Protein AF-A0A419JV22-F1 (afdb_monomer)

Mean predicted aligned error: 10.59 Å

Foldseek 3Di:
DDDPDDPDDPPPDDPPPDPCFAQCVDPPDHPVNSVLCVVLVNGTPVSVVPDDPVSSPD

Sequence (58 aa):
MKALTVEEKGEEKSEVKKKYEFLEDLPGIGPATAQKLRELGFHTVESLAMATARELEP

Secondary structure (DSSP, 8-state):
---------------------SGGGSTT--HHHHHHHHHTT--SHHHHHH--GGGG--

Radius of gyration: 15.06 Å; Cα contacts (8 Å, |Δi|>4): 26; chains: 1; bounding box: 38×38×27 Å

Nearest PDB structures (foldseek):
  4fs1-assembly1_A  TM=8.488E-01  e=5.622E-01  Homo sapiens
  2zj8-assembly1_A  TM=8.982E-01  e=7.368E-01  Pyrococcus furiosus
  8rdj-assembly1_A  TM=6.021E-01  e=2.489E+00  Sinapis alba
  3gfk-assembly1_B  TM=5.577E-01  e=3.734E+00  Bacillus subtilis
  7khc-assembly1_A  TM=4.913E-01  e=3.262E+00  Escherichia coli K-12

pLDDT: mean 78.99, std 17.7, range [44.28, 94.56]

Structure (mmCIF, N/CA/C/O backbone):
data_AF-A0A419JV22-F1
#
_entry.id   AF-A0A419JV22-F1
#
loop_
_atom_site.group_PDB
_atom_site.id
_atom_site.type_symbol
_atom_site.label_atom_id
_atom_site.label_alt_id
_atom_site.label_comp_id
_atom_site.label_asym_id
_atom_site.label_entity_id
_atom_site.label_seq_id
_atom_site.pdbx_PDB_ins_code
_atom_site.Cartn_x
_atom_site.Cartn_y
_atom_site.Cartn_z
_atom_site.occupancy
_atom_site.B_iso_or_equiv
_atom_site.auth_seq_id
_atom_site.auth_comp_id
_atom_site.auth_asym_id
_atom_site.auth_atom_id
_atom_site.pdbx_PDB_model_num
ATOM 1 N N . MET A 1 1 ? -28.182 -28.864 7.347 1.00 48.31 1 MET A N 1
ATOM 2 C CA . MET A 1 1 ? -27.703 -27.644 8.030 1.00 48.31 1 MET A CA 1
ATOM 3 C C . MET A 1 1 ? -26.310 -27.337 7.503 1.00 48.31 1 MET A C 1
ATOM 5 O O . MET A 1 1 ? -25.410 -28.128 7.741 1.00 48.31 1 MET A O 1
ATOM 9 N N . LYS A 1 2 ? -26.132 -26.263 6.732 1.00 46.84 2 LYS A N 1
ATOM 10 C CA . LYS A 1 2 ? -24.804 -25.733 6.403 1.00 46.84 2 LYS A CA 1
ATOM 11 C C . LYS A 1 2 ? -24.908 -24.220 6.536 1.00 46.84 2 LYS A C 1
ATOM 13 O O . LYS A 1 2 ? -25.479 -23.560 5.676 1.00 46.84 2 LYS A O 1
ATOM 18 N N . ALA A 1 3 ? -24.481 -23.717 7.687 1.00 47.44 3 ALA A N 1
ATOM 19 C CA . ALA A 1 3 ? -24.263 -22.298 7.883 1.00 47.44 3 ALA A CA 1
ATOM 20 C C . ALA A 1 3 ? -22.978 -21.954 7.127 1.00 47.44 3 ALA A C 1
ATOM 22 O 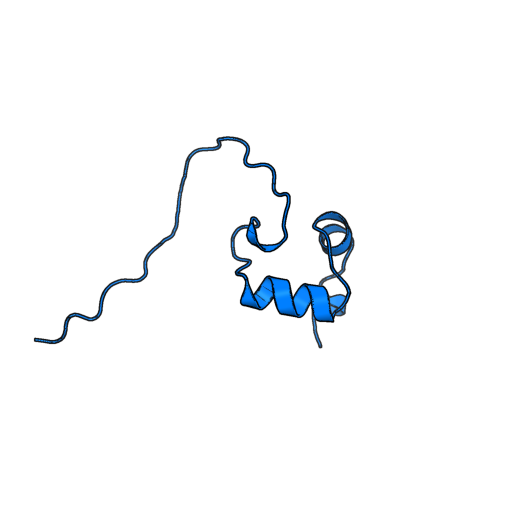O . ALA A 1 3 ? -21.909 -22.439 7.494 1.00 47.44 3 ALA A O 1
ATOM 23 N N . LEU A 1 4 ? -23.096 -21.196 6.039 1.00 49.94 4 LEU A N 1
ATOM 24 C CA . LEU A 1 4 ? -21.960 -20.476 5.483 1.00 49.94 4 LEU A CA 1
ATOM 25 C C . LEU A 1 4 ? -22.078 -19.058 6.031 1.00 49.94 4 LEU A C 1
ATOM 27 O O . LEU A 1 4 ? -22.959 -18.290 5.652 1.00 49.94 4 LEU A O 1
ATOM 31 N N . THR A 1 5 ? -21.265 -18.800 7.043 1.00 50.28 5 THR A N 1
ATOM 32 C CA . THR A 1 5 ? -21.113 -17.519 7.715 1.00 50.28 5 THR A CA 1
ATOM 33 C C . THR A 1 5 ? -20.628 -16.469 6.726 1.00 50.28 5 THR A C 1
ATOM 35 O O . THR A 1 5 ? -19.528 -16.556 6.195 1.00 50.28 5 THR A O 1
ATOM 38 N N . VAL A 1 6 ? -21.523 -15.513 6.502 1.00 55.59 6 VAL A N 1
ATOM 39 C CA . VAL A 1 6 ? -21.314 -14.119 6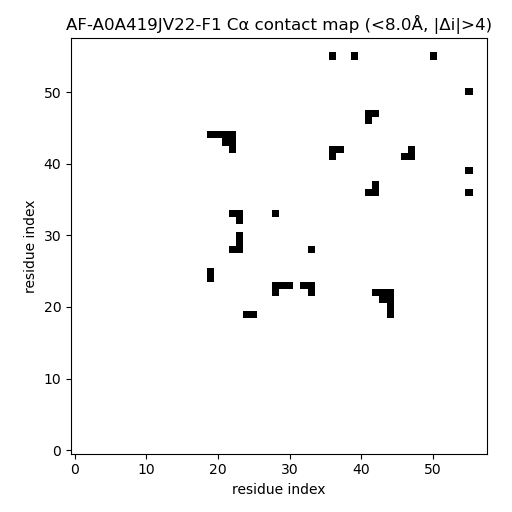.110 1.00 55.59 6 VAL A CA 1
ATOM 40 C C . VAL A 1 6 ? -19.931 -13.560 6.466 1.00 55.59 6 VAL A C 1
ATOM 42 O O . VAL A 1 6 ? -19.567 -13.473 7.635 1.00 55.59 6 VAL A O 1
ATOM 45 N N . GLU A 1 7 ? -19.217 -13.090 5.446 1.00 52.25 7 GLU A N 1
ATOM 46 C CA . GLU A 1 7 ? -18.091 -12.160 5.575 1.00 52.25 7 GLU A CA 1
ATOM 47 C C . GLU A 1 7 ? -18.457 -10.854 4.858 1.00 52.25 7 GLU A C 1
ATOM 49 O O . GLU A 1 7 ? -17.817 -10.424 3.903 1.00 52.25 7 GLU A O 1
ATOM 54 N N . GLU A 1 8 ? -19.546 -10.227 5.304 1.00 62.06 8 GLU A N 1
ATOM 55 C CA . GLU A 1 8 ? -19.755 -8.801 5.074 1.00 62.06 8 GLU A CA 1
ATOM 56 C C . GLU A 1 8 ? -19.03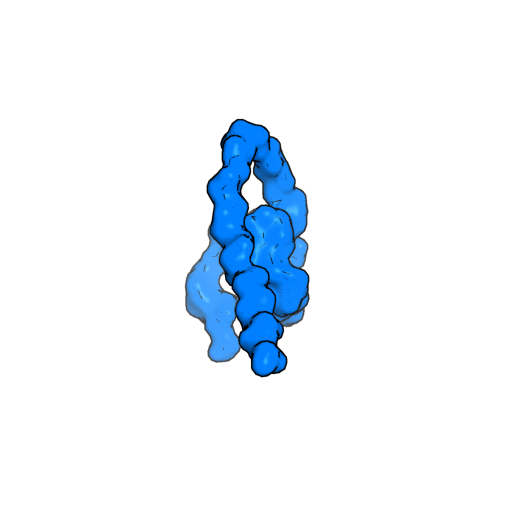4 -8.036 6.181 1.00 62.06 8 GLU A C 1
ATOM 58 O O . GLU A 1 8 ? -19.408 -8.102 7.354 1.00 62.06 8 GLU A O 1
ATOM 63 N N . LYS A 1 9 ? -18.000 -7.283 5.809 1.00 44.28 9 LYS A N 1
ATOM 64 C CA . LYS A 1 9 ? -17.483 -6.207 6.654 1.00 44.28 9 LYS A CA 1
ATOM 65 C C . LYS A 1 9 ? -17.117 -4.997 5.803 1.00 44.28 9 LYS A C 1
ATOM 67 O O . LYS A 1 9 ? -15.969 -4.565 5.749 1.00 44.28 9 LYS A O 1
ATOM 72 N N . GLY A 1 10 ? -18.130 -4.450 5.133 1.00 50.66 10 GLY A N 1
ATOM 73 C CA . GLY A 1 10 ? -18.141 -3.043 4.751 1.00 50.66 10 GLY A CA 1
ATOM 74 C C . GLY A 1 10 ? -18.240 -2.211 6.026 1.00 50.66 10 GLY A C 1
ATOM 75 O O . GLY A 1 10 ? -19.327 -1.965 6.537 1.00 50.66 10 GLY A O 1
ATOM 76 N N . GLU A 1 11 ? -17.096 -1.854 6.607 1.00 51.78 11 GLU A N 1
ATOM 77 C CA . GLU A 1 11 ? -17.044 -0.942 7.749 1.00 51.78 11 GLU A CA 1
ATOM 78 C C . GLU A 1 11 ? -17.223 0.500 7.253 1.00 51.78 11 GLU A C 1
ATOM 80 O O . GLU A 1 11 ? -16.270 1.259 7.099 1.00 51.78 11 GLU A O 1
ATOM 85 N N . GLU A 1 12 ? -18.481 0.889 7.049 1.00 55.66 12 GLU A N 1
ATOM 86 C CA . GLU A 1 12 ? -18.923 2.269 7.248 1.00 55.66 12 GLU A CA 1
ATOM 87 C C . GLU A 1 12 ? -18.711 2.601 8.735 1.00 55.66 12 GLU A C 1
ATOM 89 O O . GLU A 1 12 ? -19.530 2.305 9.605 1.00 55.66 12 GLU A O 1
ATOM 94 N N . LYS A 1 13 ? -17.538 3.144 9.066 1.00 52.19 13 LYS A N 1
ATOM 95 C CA . LYS A 1 13 ? -17.227 3.639 10.408 1.00 52.19 13 LYS A CA 1
ATOM 96 C C . LYS A 1 13 ? -16.747 5.070 10.301 1.00 52.19 13 LYS A C 1
ATOM 98 O O . LYS A 1 13 ? -15.603 5.311 9.935 1.00 52.19 13 LYS A O 1
ATOM 103 N N . SER A 1 14 ? -17.662 5.978 10.641 1.00 49.78 14 SER A N 1
ATOM 104 C CA . SER 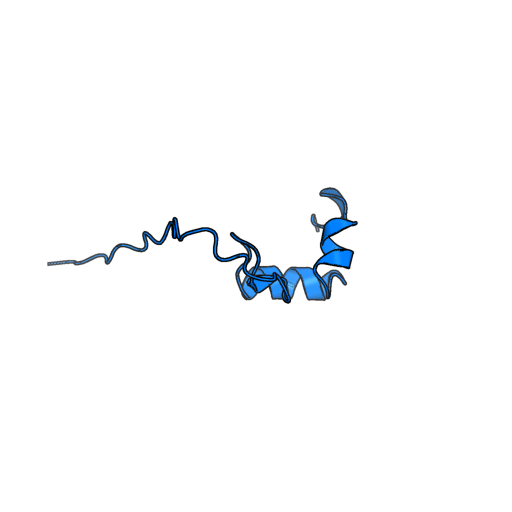A 1 14 ? -17.431 7.217 11.390 1.00 49.78 14 SER A CA 1
ATOM 105 C C . SER A 1 14 ? -16.016 7.789 11.266 1.00 49.78 14 SER A C 1
ATOM 107 O O . SER A 1 14 ? -15.087 7.227 11.851 1.00 49.78 14 SER A O 1
ATOM 109 N N . GLU A 1 15 ? -15.897 8.925 10.574 1.00 60.72 15 GLU A N 1
ATOM 110 C CA . GLU A 1 15 ? -14.703 9.757 10.362 1.00 60.72 15 GLU A CA 1
ATOM 111 C C . GLU A 1 15 ? -14.046 10.245 11.674 1.00 60.72 15 GLU A C 1
ATOM 113 O O . GLU A 1 15 ? -13.864 11.433 11.929 1.00 60.72 15 GLU A O 1
ATOM 118 N N . VAL A 1 16 ? -13.626 9.332 12.541 1.00 60.09 16 VAL A N 1
ATOM 119 C CA . VAL A 1 16 ? -12.471 9.577 13.391 1.00 60.09 16 VAL A CA 1
ATOM 120 C C . VAL A 1 16 ? -11.312 9.553 12.411 1.00 60.09 16 VAL A C 1
ATOM 122 O O . VAL A 1 16 ? -11.094 8.520 11.784 1.00 60.09 16 VAL A O 1
ATOM 125 N N . LYS A 1 17 ? -10.627 10.685 12.211 1.00 66.44 17 LYS A N 1
ATOM 126 C CA . LYS A 1 17 ? -9.448 10.796 11.338 1.00 66.44 17 LYS A CA 1
ATOM 127 C C . LYS A 1 17 ? -8.395 9.766 11.763 1.00 66.44 17 LYS A C 1
ATOM 129 O O . LYS A 1 17 ? -7.511 10.077 12.560 1.00 66.44 17 LYS A O 1
ATOM 134 N N . LYS A 1 18 ? -8.513 8.526 11.288 1.00 71.44 18 LYS A N 1
ATOM 135 C CA . LYS A 1 18 ? -7.500 7.500 11.484 1.00 71.44 18 LYS A CA 1
ATOM 136 C C . LYS A 1 18 ? -6.287 7.978 10.713 1.00 71.44 18 LYS A C 1
ATOM 138 O O . LYS A 1 18 ? -6.374 8.277 9.523 1.00 71.44 18 LYS A O 1
ATOM 143 N N . LYS A 1 19 ? -5.181 8.139 11.429 1.00 80.00 19 LYS A N 1
ATOM 144 C CA . LYS A 1 19 ? -3.892 8.328 10.785 1.00 80.00 19 LYS A CA 1
ATOM 145 C C . LYS A 1 19 ? -3.567 6.999 10.120 1.00 80.00 19 LYS A C 1
ATOM 147 O O . LYS A 1 19 ? -3.555 5.978 10.795 1.00 80.00 19 LYS A O 1
ATOM 152 N N . TYR A 1 20 ? -3.397 7.026 8.807 1.00 88.44 20 TYR A N 1
ATOM 153 C CA . TYR A 1 20 ? -2.881 5.889 8.065 1.00 88.44 20 TYR A CA 1
ATOM 154 C C . TYR A 1 20 ? -1.367 5.896 8.256 1.00 88.44 20 TYR A C 1
ATOM 156 O O . TYR A 1 20 ? -0.676 6.684 7.614 1.00 88.44 20 TYR A O 1
ATOM 164 N N . GLU A 1 21 ? -0.879 5.112 9.214 1.00 88.12 21 GLU A N 1
ATOM 165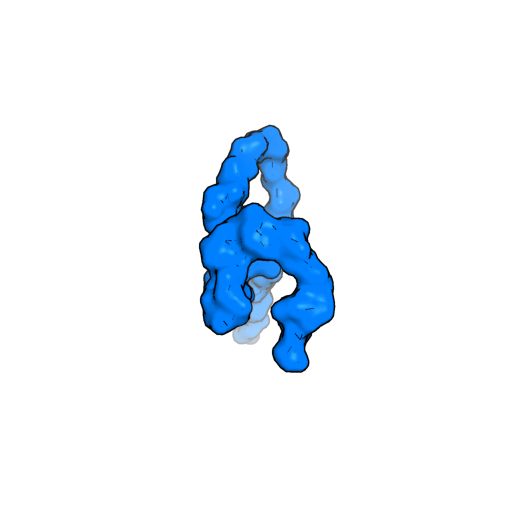 C CA . GLU A 1 21 ? 0.554 5.032 9.523 1.00 88.12 21 GLU A CA 1
ATOM 166 C C . GLU A 1 21 ? 1.205 3.891 8.737 1.00 88.12 21 GLU A C 1
ATOM 168 O O . GLU A 1 21 ? 2.343 4.011 8.283 1.00 88.12 21 GLU A O 1
ATOM 173 N N . PHE A 1 22 ? 0.455 2.813 8.503 1.00 90.56 22 PHE A N 1
ATOM 174 C CA . PHE A 1 22 ? 0.906 1.644 7.763 1.00 90.56 22 PHE A CA 1
ATOM 175 C C . PHE A 1 22 ? 0.073 1.410 6.504 1.00 90.56 22 PHE A C 1
ATOM 177 O O . PHE A 1 22 ? -1.080 1.824 6.392 1.00 90.56 22 PHE A O 1
ATOM 184 N N . LEU A 1 23 ? 0.652 0.677 5.549 1.00 91.81 23 LEU A N 1
ATOM 185 C CA . LEU A 1 23 ? -0.034 0.310 4.305 1.00 91.81 23 LEU A CA 1
ATOM 186 C C . LEU A 1 23 ? -1.333 -0.462 4.561 1.00 91.81 23 LEU A C 1
ATOM 188 O O . LEU A 1 23 ? -2.307 -0.259 3.853 1.00 91.81 23 LEU A O 1
ATOM 192 N N . GLU A 1 24 ? -1.355 -1.319 5.578 1.00 92.50 24 GLU A N 1
ATOM 193 C CA . GLU A 1 24 ? -2.520 -2.124 5.971 1.00 92.50 24 GLU A CA 1
ATOM 194 C C . GLU A 1 24 ? -3.611 -1.347 6.720 1.00 92.5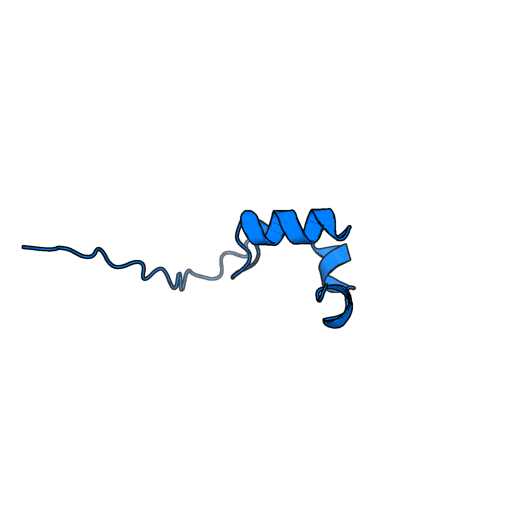0 24 GLU A C 1
ATOM 196 O O . GLU A 1 24 ? -4.710 -1.867 6.907 1.00 92.50 24 GLU A O 1
ATOM 201 N N . ASP A 1 25 ? -3.347 -0.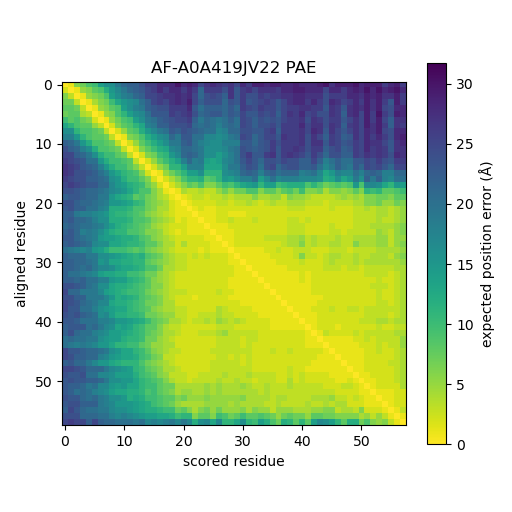096 7.111 1.00 90.56 25 ASP A N 1
ATOM 202 C CA . ASP A 1 25 ? -4.398 0.786 7.621 1.00 90.56 25 ASP A CA 1
ATOM 203 C C . ASP A 1 25 ? -5.278 1.313 6.480 1.00 90.56 25 ASP A C 1
ATOM 205 O O . ASP A 1 25 ? -6.401 1.766 6.721 1.00 90.56 25 ASP A O 1
ATOM 209 N N . LEU A 1 26 ? -4.774 1.286 5.238 1.00 89.44 26 LEU A N 1
ATOM 210 C CA . LEU A 1 26 ? -5.494 1.783 4.074 1.00 89.44 26 LEU A CA 1
ATOM 211 C C . LEU A 1 26 ? -6.691 0.875 3.755 1.00 89.44 26 LEU A C 1
ATOM 213 O O . LEU A 1 26 ? -6.559 -0.352 3.706 1.00 89.44 26 LEU A O 1
ATOM 217 N N . PRO A 1 27 ? -7.872 1.457 3.479 1.00 88.38 27 PRO A N 1
ATOM 218 C CA . PRO A 1 27 ? -9.053 0.673 3.153 1.00 88.38 27 PRO A CA 1
ATOM 219 C C . PRO A 1 27 ? -8.810 -0.168 1.893 1.00 88.38 27 PRO A C 1
ATOM 221 O O . PRO A 1 27 ? -8.393 0.344 0.856 1.00 88.38 27 PRO A O 1
ATOM 224 N N . GLY A 1 28 ? -9.080 -1.471 1.989 1.00 88.12 28 GL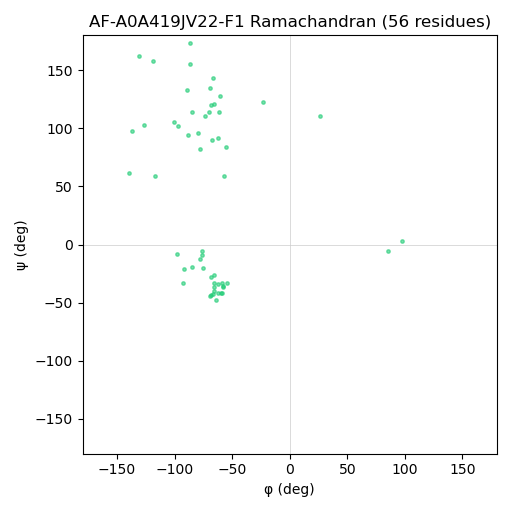Y A N 1
ATOM 225 C CA . GLY A 1 28 ? -8.860 -2.428 0.899 1.00 88.12 28 GLY A CA 1
ATOM 226 C C . GLY A 1 28 ? -7.441 -3.006 0.823 1.00 88.12 28 GLY A C 1
ATOM 227 O O . GLY A 1 28 ? -7.215 -3.937 0.051 1.00 88.12 28 GLY A O 1
ATOM 228 N N . ILE A 1 29 ? -6.500 -2.531 1.646 1.00 91.44 29 ILE A N 1
ATOM 229 C CA . ILE A 1 29 ? -5.155 -3.100 1.744 1.00 91.44 29 ILE A CA 1
ATOM 230 C C . ILE A 1 29 ? -5.078 -3.991 2.982 1.00 91.44 29 ILE A C 1
ATOM 232 O O . ILE A 1 29 ? -5.017 -3.529 4.114 1.00 91.44 29 ILE A O 1
ATOM 236 N N . GLY A 1 30 ? -5.075 -5.303 2.759 1.00 92.12 30 GLY A N 1
ATOM 237 C CA . GLY A 1 30 ? -4.813 -6.282 3.812 1.00 92.12 30 GLY A CA 1
ATOM 238 C C . GLY A 1 30 ? -3.316 -6.567 4.001 1.00 92.12 30 GLY A C 1
ATOM 239 O O . GLY A 1 30 ? -2.496 -6.175 3.163 1.00 92.12 30 GLY A O 1
ATOM 240 N N . PRO A 1 31 ? -2.945 -7.352 5.029 1.00 93.00 31 PRO A N 1
ATOM 241 C CA . PRO A 1 31 ? -1.549 -7.696 5.323 1.00 93.00 31 PRO A CA 1
ATOM 242 C C . PRO A 1 31 ? -0.849 -8.421 4.161 1.00 93.00 31 PRO A C 1
ATOM 244 O O . PRO A 1 31 ? 0.338 -8.210 3.920 1.00 93.00 31 PRO A O 1
ATOM 247 N N . ALA A 1 32 ? -1.590 -9.232 3.397 1.00 94.25 32 ALA A N 1
ATOM 248 C CA . ALA A 1 32 ? -1.070 -9.925 2.219 1.00 94.25 32 ALA A CA 1
ATOM 249 C C . ALA A 1 32 ? -0.706 -8.955 1.080 1.00 94.25 32 ALA A C 1
ATOM 251 O O . ALA A 1 32 ? 0.341 -9.097 0.452 1.00 94.25 32 ALA A O 1
ATOM 252 N N . THR A 1 33 ? -1.548 -7.951 0.823 1.00 92.88 33 THR A N 1
ATOM 253 C CA . THR A 1 33 ? -1.270 -6.917 -0.184 1.00 92.88 33 THR A CA 1
ATOM 254 C C . THR A 1 33 ? -0.129 -6.019 0.280 1.00 92.88 33 THR A C 1
ATOM 256 O O . THR A 1 33 ? 0.801 -5.781 -0.482 1.00 92.88 33 THR A O 1
ATOM 259 N N . ALA A 1 34 ? -0.137 -5.599 1.548 1.00 94.00 34 ALA A N 1
ATOM 260 C CA . ALA A 1 34 ? 0.944 -4.810 2.130 1.00 94.00 34 ALA A CA 1
ATOM 261 C C . ALA A 1 34 ? 2.305 -5.527 2.043 1.00 94.00 34 ALA A C 1
ATOM 263 O O . ALA A 1 34 ? 3.324 -4.883 1.811 1.00 94.00 34 ALA A O 1
ATOM 264 N N . GLN A 1 35 ? 2.341 -6.857 2.186 1.00 94.56 35 GLN A N 1
ATOM 265 C CA . GLN A 1 35 ? 3.568 -7.636 2.008 1.00 94.56 35 GLN A CA 1
ATOM 266 C C . GLN A 1 35 ? 4.095 -7.565 0.571 1.00 94.56 35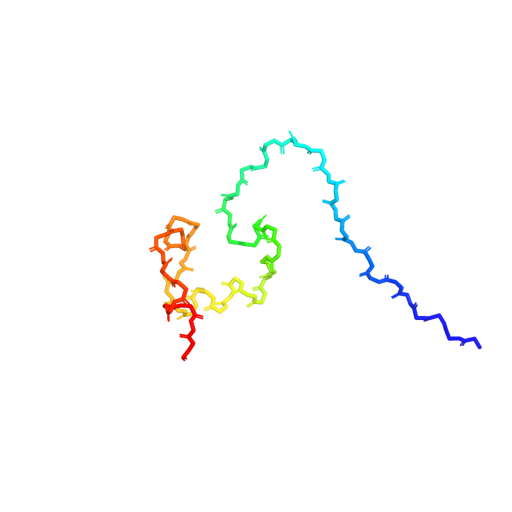 GLN A C 1
ATOM 268 O O . GLN A 1 35 ? 5.264 -7.238 0.393 1.00 94.56 35 GLN A O 1
ATOM 273 N N . LYS A 1 36 ? 3.236 -7.765 -0.434 1.00 92.75 36 LYS A N 1
ATOM 274 C CA . LYS A 1 36 ? 3.621 -7.647 -1.852 1.00 92.75 36 LYS A CA 1
ATOM 275 C C . LYS A 1 36 ? 4.137 -6.250 -2.195 1.00 92.75 36 LYS A C 1
ATOM 277 O O . LYS A 1 36 ? 5.148 -6.114 -2.869 1.00 92.75 36 LYS A O 1
ATOM 282 N N . LEU A 1 37 ? 3.483 -5.206 -1.684 1.00 93.69 37 LEU A N 1
ATOM 283 C CA . LEU A 1 37 ? 3.932 -3.822 -1.865 1.00 93.69 37 LEU A CA 1
ATOM 284 C C . LEU A 1 37 ? 5.344 -3.606 -1.303 1.00 93.69 37 LEU A C 1
ATOM 286 O O . LEU A 1 37 ? 6.180 -2.997 -1.964 1.00 93.69 37 LEU A O 1
ATOM 290 N N . ARG A 1 38 ? 5.641 -4.172 -0.128 1.00 92.88 38 ARG A N 1
ATOM 291 C CA . ARG A 1 38 ? 6.987 -4.125 0.463 1.00 92.88 38 ARG A CA 1
ATOM 292 C C . ARG A 1 38 ? 8.020 -4.897 -0.355 1.00 92.88 38 ARG A C 1
ATOM 294 O O . ARG A 1 38 ? 9.158 -4.450 -0.433 1.00 92.88 38 ARG A O 1
ATOM 301 N N . GLU A 1 39 ? 7.645 -6.023 -0.956 1.00 93.12 39 GLU A N 1
ATOM 302 C CA . GLU A 1 39 ? 8.519 -6.793 -1.857 1.00 93.12 39 GLU A CA 1
ATOM 303 C C . GLU A 1 39 ? 8.845 -6.019 -3.143 1.00 93.12 39 GLU A C 1
ATOM 305 O O . GLU A 1 39 ? 9.962 -6.117 -3.645 1.00 93.12 39 GLU A O 1
ATOM 310 N N . LEU A 1 40 ? 7.908 -5.196 -3.625 1.00 91.12 40 LEU A N 1
ATOM 311 C CA . LEU A 1 40 ? 8.110 -4.266 -4.742 1.00 91.12 40 LEU A CA 1
ATOM 312 C C . LEU A 1 40 ? 8.912 -3.004 -4.355 1.00 91.12 40 LEU A C 1
ATOM 314 O O . LEU A 1 40 ? 9.258 -2.210 -5.224 1.00 91.12 40 LEU A O 1
ATOM 318 N N . GLY A 1 41 ? 9.230 -2.814 -3.068 1.00 91.19 41 GLY A N 1
ATOM 319 C CA . GLY A 1 41 ? 10.002 -1.672 -2.557 1.00 91.19 41 GLY A CA 1
ATOM 320 C C . GLY A 1 41 ? 9.166 -0.529 -1.969 1.00 91.19 41 GLY A C 1
ATOM 321 O O . GLY A 1 41 ? 9.723 0.470 -1.512 1.00 91.19 41 GLY A O 1
ATOM 322 N N . PHE A 1 42 ? 7.840 -0.669 -1.913 1.00 94.12 42 PHE A N 1
ATOM 323 C CA . PHE A 1 42 ? 6.944 0.306 -1.291 1.00 94.12 42 PHE A CA 1
ATOM 324 C C . PHE A 1 42 ? 6.786 -0.010 0.196 1.00 94.12 42 PHE A C 1
ATOM 326 O O . PHE A 1 42 ? 5.963 -0.829 0.605 1.00 94.12 42 PHE A O 1
ATOM 333 N N . HIS A 1 43 ? 7.606 0.628 1.028 1.00 91.44 43 HIS A N 1
ATOM 334 C CA . HIS A 1 43 ? 7.605 0.382 2.474 1.00 91.44 43 HIS A CA 1
ATOM 335 C C . HIS A 1 43 ? 6.688 1.317 3.265 1.00 91.44 43 HIS A C 1
ATOM 337 O O . HIS A 1 43 ? 6.294 0.974 4.379 1.00 91.44 43 HIS A O 1
ATOM 343 N N . THR A 1 44 ? 6.344 2.476 2.702 1.00 93.00 44 THR A N 1
ATOM 344 C CA . THR A 1 44 ? 5.559 3.511 3.384 1.00 93.00 44 THR A CA 1
ATOM 345 C C . THR A 1 44 ? 4.399 3.999 2.525 1.00 93.00 44 THR A C 1
ATOM 347 O O . THR A 1 44 ? 4.383 3.817 1.304 1.00 93.00 44 THR A O 1
ATOM 350 N N . VAL A 1 45 ? 3.428 4.642 3.175 1.00 92.19 45 VAL A N 1
ATOM 351 C CA . VAL A 1 45 ? 2.263 5.240 2.513 1.00 92.19 45 VAL A CA 1
ATOM 352 C C . VAL A 1 45 ? 2.662 6.349 1.536 1.00 92.19 45 VAL A C 1
ATOM 354 O O . VAL A 1 45 ? 2.049 6.471 0.483 1.00 92.19 45 VAL A O 1
ATOM 357 N N . GLU A 1 46 ? 3.721 7.109 1.823 1.00 92.50 46 GLU A N 1
ATOM 358 C CA . GLU A 1 46 ? 4.238 8.157 0.936 1.00 92.50 46 GLU A CA 1
ATOM 359 C C . GLU A 1 46 ? 4.859 7.570 -0.331 1.00 92.50 46 GLU A C 1
ATOM 361 O O . GLU A 1 46 ? 4.603 8.060 -1.429 1.00 92.50 46 GLU A O 1
ATOM 366 N N . SER A 1 47 ? 5.647 6.500 -0.182 1.00 93.19 47 SER A N 1
ATOM 367 C CA . SER A 1 47 ? 6.244 5.794 -1.316 1.00 93.19 47 SER A CA 1
ATOM 368 C C . SER A 1 47 ? 5.163 5.209 -2.225 1.00 93.19 47 SER A C 1
ATOM 370 O O . SER A 1 47 ? 5.251 5.359 -3.442 1.00 93.19 47 SER A O 1
ATOM 372 N N . LEU A 1 48 ? 4.104 4.633 -1.644 1.00 92.69 48 LEU A N 1
ATOM 373 C CA . LEU A 1 48 ? 2.951 4.153 -2.405 1.00 92.69 48 LEU A CA 1
ATOM 374 C C . LEU A 1 48 ? 2.179 5.299 -3.077 1.00 92.69 48 LEU A C 1
ATOM 376 O O . LEU A 1 48 ? 1.755 5.157 -4.217 1.00 92.69 48 LEU A O 1
ATOM 380 N N . ALA A 1 49 ? 2.005 6.438 -2.402 1.00 91.56 49 ALA A N 1
ATOM 381 C CA . ALA A 1 49 ? 1.285 7.589 -2.950 1.00 91.56 49 ALA A CA 1
ATOM 382 C C . ALA A 1 49 ? 1.988 8.227 -4.161 1.00 91.56 49 ALA A C 1
ATOM 384 O O . ALA A 1 49 ? 1.328 8.857 -4.987 1.00 91.56 49 ALA A O 1
ATOM 385 N N . MET A 1 50 ? 3.313 8.084 -4.264 1.00 93.56 50 MET A N 1
ATOM 386 C CA . MET A 1 50 ? 4.090 8.523 -5.427 1.00 93.56 50 MET A CA 1
ATOM 387 C C . MET A 1 50 ? 4.130 7.493 -6.559 1.00 93.56 50 MET A C 1
ATOM 389 O O . MET A 1 50 ? 4.425 7.865 -7.694 1.00 93.56 50 MET A O 1
ATOM 393 N N . ALA A 1 51 ? 3.846 6.226 -6.261 1.00 92.25 51 ALA A N 1
ATOM 394 C CA . ALA A 1 51 ? 3.865 5.154 -7.240 1.00 92.25 51 ALA A CA 1
ATOM 395 C C . ALA A 1 51 ? 2.761 5.335 -8.287 1.00 92.25 51 ALA A C 1
ATOM 397 O O . ALA A 1 51 ? 1.629 5.728 -7.996 1.00 92.25 51 ALA A O 1
ATOM 398 N N . THR A 1 52 ? 3.074 4.988 -9.526 1.00 91.44 52 THR A N 1
ATOM 399 C CA . THR A 1 52 ? 2.089 4.862 -10.593 1.00 91.44 52 THR A CA 1
ATOM 400 C C . THR A 1 52 ? 1.480 3.462 -10.594 1.00 91.44 52 THR A C 1
ATOM 402 O O . THR A 1 52 ? 2.106 2.489 -10.181 1.00 91.44 52 THR A O 1
ATOM 405 N N . ALA A 1 53 ? 0.264 3.328 -11.129 1.00 88.56 53 ALA A N 1
ATOM 406 C CA . ALA A 1 53 ? -0.404 2.027 -11.231 1.00 88.56 53 ALA A CA 1
ATOM 407 C C . ALA A 1 53 ? 0.447 0.968 -11.960 1.00 88.56 53 ALA A C 1
ATOM 409 O O . ALA A 1 53 ? 0.408 -0.197 -11.592 1.00 88.56 53 ALA A O 1
ATOM 410 N N . ARG A 1 54 ? 1.258 1.379 -12.944 1.00 89.12 54 ARG A N 1
ATOM 411 C CA . ARG A 1 54 ? 2.140 0.479 -13.703 1.00 89.12 54 ARG A CA 1
ATOM 412 C C . ARG A 1 54 ? 3.291 -0.090 -12.878 1.00 89.12 54 ARG A C 1
ATOM 414 O O . ARG A 1 54 ? 3.767 -1.166 -13.193 1.00 89.12 54 ARG A O 1
ATOM 421 N N . GLU A 1 55 ? 3.752 0.623 -11.855 1.00 88.19 55 GLU A N 1
ATOM 422 C CA . GLU A 1 55 ? 4.826 0.150 -10.965 1.00 88.19 55 GLU A CA 1
ATOM 423 C C . GLU A 1 55 ? 4.320 -0.869 -9.934 1.00 88.19 55 GLU A C 1
ATOM 425 O O . GLU A 1 55 ? 5.108 -1.521 -9.254 1.00 88.19 55 GLU A O 1
ATOM 430 N N . LEU A 1 56 ? 2.998 -0.994 -9.811 1.00 85.19 56 LEU A N 1
ATOM 431 C CA . LEU A 1 56 ? 2.313 -1.932 -8.924 1.00 85.19 56 LEU A CA 1
ATOM 432 C C . LEU A 1 56 ? 1.869 -3.203 -9.665 1.00 85.19 56 LEU A C 1
ATOM 434 O O . LEU A 1 56 ? 1.397 -4.150 -9.032 1.00 85.19 56 LEU A O 1
ATOM 438 N N . GLU A 1 57 ? 2.010 -3.218 -10.991 1.00 79.62 57 GLU A N 1
ATOM 439 C CA . GLU A 1 57 ? 1.811 -4.393 -11.830 1.00 79.62 57 GLU A CA 1
ATOM 440 C C . GLU A 1 57 ? 3.148 -5.155 -11.955 1.00 79.62 57 GLU A C 1
ATOM 442 O O . GLU A 1 57 ? 4.183 -4.521 -12.171 1.00 79.62 57 GLU A O 1
ATOM 447 N N . PRO A 1 58 ? 3.162 -6.489 -11.771 1.00 62.25 58 PRO A N 1
ATOM 448 C CA . PRO A 1 58 ? 4.356 -7.316 -11.957 1.00 62.25 58 PRO A CA 1
ATOM 449 C C . PRO A 1 58 ? 4.774 -7.470 -13.428 1.00 62.25 58 PRO A C 1
ATOM 451 O O . PRO A 1 58 ? 3.894 -7.411 -14.318 1.00 62.25 58 PRO A O 1
#

Solvent-accessible surface area (backbone atoms only — not comparable to full-atom values): 3971 Å² total; per-residue (Å²): 141,80,87,78,80,82,86,82,76,85,76,87,66,76,89,65,86,72,78,69,78,47,53,51,64,39,90,92,30,45,68,71,54,38,48,53,38,40,75,75,67,35,79,44,54,66,54,50,71,70,53,52,76,73,78,75,52,134